Protein AF-A0A960S9L1-F1 (afdb_monomer_lite)

Sequence (172 aa):
QSNPIPITVSDVATPPEPLNKTTPETKLKPLEIEGNFSLDEGDLSNLWFGSWSVFQLIPFAILLLFFQYYIRSLIEKRRHLVLSMTPQELLAEANKQVDNPKVFFYYLTRALLKDLLAKGEISSIDLSPEQLPDCNHRTFLLKVQEQRYTGQPTERQILIDEASTLLQEMKA

Secondary structure (DSSP, 8-state):
---------------------------PPPPPP-------TTTT--HHHHSTTHHHHHHHHHHHHHHHHHHHHHHHHHHHHHHHS-HHHHHHHHHH-SS-HHHHHHHHHHHHHHHHHHTTS-S-TT--GGGS-SSHHHHHHHHHHHHHHH-----HHHHHHHHHHHHHHTT-

Radius of gyration: 39.62 Å; chains: 1; bounding box: 72×38×119 Å

pLDDT: mean 72.9, std 15.96, range [37.38, 95.0]

Structure (mmCIF, N/CA/C/O backbone):
data_AF-A0A960S9L1-F1
#
_entry.id   AF-A0A960S9L1-F1
#
loop_
_atom_site.group_PDB
_atom_site.id
_atom_site.type_symbol
_atom_site.label_atom_id
_atom_site.label_alt_id
_atom_site.label_comp_id
_atom_site.label_asym_id
_atom_site.label_entity_id
_atom_site.label_seq_id
_atom_site.pdbx_PDB_ins_code
_atom_site.Cartn_x
_atom_site.Cartn_y
_atom_site.Cartn_z
_atom_site.occupancy
_atom_site.B_iso_or_equiv
_atom_site.auth_seq_id
_atom_site.auth_comp_id
_atom_site.auth_asym_id
_atom_site.auth_atom_id
_atom_site.pdbx_PDB_model_num
ATOM 1 N N . GLN A 1 1 ? -44.329 -18.816 -52.279 1.00 37.88 1 GLN A N 1
ATOM 2 C CA . GLN A 1 1 ? -44.405 -19.262 -53.684 1.00 37.88 1 GLN A CA 1
ATOM 3 C C . GLN A 1 1 ? -43.963 -18.102 -54.555 1.00 37.88 1 GLN A C 1
ATOM 5 O O . GLN A 1 1 ? -44.311 -16.968 -54.261 1.00 37.88 1 GLN A O 1
ATOM 10 N N . SER A 1 2 ? -43.082 -18.398 -55.499 1.00 42.97 2 SER A N 1
ATOM 11 C CA . SER A 1 2 ? -42.353 -17.484 -56.372 1.00 42.97 2 SER A CA 1
ATOM 12 C C . SER A 1 2 ? -43.184 -16.982 -57.557 1.00 42.97 2 SER A C 1
ATOM 14 O O . SER A 1 2 ? -44.010 -17.726 -58.081 1.00 42.97 2 SER A O 1
ATOM 16 N N . ASN A 1 3 ? -42.793 -15.786 -58.027 1.00 40.31 3 ASN A N 1
ATOM 17 C CA . ASN A 1 3 ? -42.993 -15.202 -59.368 1.00 40.31 3 ASN A CA 1
ATOM 18 C C . ASN A 1 3 ? -44.423 -14.719 -59.709 1.00 40.31 3 ASN A C 1
ATOM 20 O O . ASN A 1 3 ? -45.353 -15.115 -59.013 1.00 40.31 3 ASN A O 1
ATOM 24 N N . PRO A 1 4 ? -44.657 -13.958 -60.813 1.00 49.53 4 PRO A N 1
ATOM 25 C CA . PRO A 1 4 ? -43.709 -13.369 -61.796 1.00 49.53 4 PRO A CA 1
ATOM 26 C C . PRO A 1 4 ? -44.030 -11.917 -62.310 1.00 49.53 4 PRO A C 1
ATOM 28 O O . PRO A 1 4 ? -45.180 -11.507 -62.254 1.00 49.53 4 PRO A O 1
ATOM 31 N N . ILE A 1 5 ? -43.026 -11.258 -62.950 1.00 45.72 5 ILE A N 1
ATOM 32 C CA . ILE A 1 5 ? -43.052 -10.521 -64.270 1.00 45.72 5 ILE A CA 1
ATOM 33 C C . ILE A 1 5 ? -43.864 -9.177 -64.325 1.00 45.72 5 ILE A C 1
ATOM 35 O O . ILE A 1 5 ? -44.911 -9.122 -63.694 1.00 45.72 5 ILE A O 1
ATOM 39 N N . PRO A 1 6 ? -43.468 -8.078 -65.043 1.00 45.56 6 PRO A N 1
ATOM 40 C CA . PRO A 1 6 ? -42.936 -8.075 -66.415 1.00 45.56 6 PRO A CA 1
ATOM 41 C C . PRO A 1 6 ? -41.806 -7.101 -66.797 1.00 45.56 6 PRO A C 1
ATOM 43 O O . PRO A 1 6 ? -41.625 -6.011 -66.265 1.00 45.56 6 PRO A O 1
ATOM 46 N N . ILE A 1 7 ? -41.116 -7.534 -67.851 1.00 44.34 7 ILE A N 1
ATOM 47 C CA . ILE A 1 7 ? -40.296 -6.756 -68.777 1.00 44.34 7 ILE A CA 1
ATOM 48 C C . ILE A 1 7 ? -41.252 -6.043 -69.746 1.00 44.34 7 ILE A C 1
ATOM 50 O O . ILE A 1 7 ? -42.102 -6.706 -70.341 1.00 44.34 7 ILE A O 1
ATOM 54 N N . THR A 1 8 ? -41.081 -4.736 -69.950 1.00 39.69 8 THR A N 1
ATOM 55 C CA . THR A 1 8 ? -41.724 -4.011 -71.057 1.00 39.69 8 THR A CA 1
ATOM 56 C C . THR A 1 8 ? -40.673 -3.673 -72.107 1.00 39.69 8 THR A C 1
ATOM 58 O O . THR A 1 8 ? -39.727 -2.933 -71.842 1.00 39.69 8 THR A O 1
ATOM 61 N N . VAL A 1 9 ? -40.868 -4.242 -73.293 1.00 52.34 9 VAL A N 1
ATOM 62 C CA . VAL A 1 9 ? -40.231 -3.885 -74.564 1.00 52.34 9 VAL A CA 1
ATOM 63 C C . VAL A 1 9 ? -41.264 -3.087 -75.366 1.00 52.34 9 VAL A C 1
ATOM 65 O O . VAL A 1 9 ? -42.422 -3.487 -75.377 1.00 52.34 9 VAL A O 1
ATOM 68 N N . SER A 1 10 ? -40.859 -2.004 -76.028 1.00 38.25 10 SER A N 1
ATOM 69 C CA . SER A 1 10 ? -41.444 -1.545 -77.303 1.00 38.25 10 SER A CA 1
ATOM 70 C C . SER A 1 10 ? -40.434 -0.598 -77.959 1.00 38.25 10 SER A C 1
ATOM 72 O O . SER A 1 10 ? -40.034 0.395 -77.357 1.00 38.25 10 SER A O 1
ATOM 74 N N . ASP A 1 11 ? -39.750 -1.059 -79.007 1.00 39.22 11 ASP A N 1
ATOM 75 C CA . ASP A 1 11 ? -40.115 -0.963 -80.439 1.00 39.22 11 ASP A CA 1
ATOM 76 C C . ASP A 1 11 ? -39.548 0.333 -81.039 1.00 39.22 11 ASP A C 1
ATOM 78 O O . ASP A 1 11 ? -39.965 1.436 -80.711 1.00 39.22 11 ASP A O 1
ATOM 82 N N . VAL A 1 12 ? -38.400 0.265 -81.718 1.00 43.06 12 VAL A N 1
ATOM 83 C CA . VAL A 1 12 ? -38.268 -0.028 -83.159 1.00 43.06 12 VAL A CA 1
ATOM 84 C C . VAL A 1 12 ? -39.005 0.997 -84.026 1.00 43.06 12 VAL A C 1
ATOM 86 O O . VAL A 1 12 ? -40.201 0.897 -84.274 1.00 43.06 12 VAL A O 1
ATOM 89 N N . ALA A 1 13 ? -38.223 1.911 -84.598 1.00 37.38 13 ALA A N 1
ATOM 90 C CA . ALA A 1 13 ? -38.423 2.390 -85.959 1.00 37.38 13 ALA A CA 1
ATOM 91 C C . ALA A 1 13 ? -37.039 2.556 -86.614 1.00 37.38 13 ALA A C 1
ATOM 93 O O . ALA A 1 13 ? -36.191 3.307 -86.133 1.00 37.38 13 ALA A O 1
ATOM 94 N N . THR A 1 14 ? -36.794 1.769 -87.661 1.00 39.94 14 THR A N 1
ATOM 95 C CA . THR A 1 14 ? -35.586 1.752 -88.512 1.00 39.94 14 THR A CA 1
ATOM 96 C C . THR A 1 14 ? -35.728 2.793 -89.665 1.00 39.94 14 THR A C 1
ATOM 98 O O . THR A 1 14 ? -36.715 3.525 -89.673 1.00 39.94 14 THR A O 1
ATOM 101 N N . PRO A 1 15 ? -34.773 2.955 -90.611 1.00 53.38 15 PRO A N 1
ATOM 102 C CA . PRO A 1 15 ? -34.015 4.184 -90.881 1.00 53.38 15 PRO A CA 1
ATOM 103 C C . PRO A 1 15 ? -34.351 4.825 -92.257 1.00 53.38 15 PRO A C 1
ATOM 105 O O . PRO A 1 15 ? -35.309 4.424 -92.918 1.00 53.38 15 PRO A O 1
ATOM 108 N N . PRO A 1 16 ? -33.526 5.773 -92.745 1.00 44.84 16 PRO A N 1
ATOM 109 C CA . PRO A 1 16 ? -32.722 5.398 -93.914 1.00 44.84 16 PRO A CA 1
ATOM 110 C C . PRO A 1 16 ? -31.227 5.774 -93.814 1.00 44.84 16 PRO A C 1
ATOM 112 O O . PRO A 1 16 ? -30.848 6.832 -93.318 1.00 44.84 16 PRO A O 1
ATOM 115 N N . GLU A 1 17 ? -30.403 4.846 -94.307 1.00 39.44 17 GLU A N 1
ATOM 116 C CA . GLU A 1 17 ? -28.987 4.924 -94.726 1.00 39.44 17 GLU A CA 1
ATOM 117 C C . GLU A 1 17 ? -28.674 6.073 -95.728 1.00 39.44 17 GLU A C 1
ATOM 119 O O . GLU A 1 17 ? -29.605 6.687 -96.248 1.00 39.44 17 GLU A O 1
ATOM 124 N N . PRO A 1 18 ? -27.425 6.241 -96.231 1.00 53.69 18 PRO A N 1
ATOM 125 C CA . PRO A 1 18 ? -26.094 6.209 -95.593 1.00 53.69 18 PRO A CA 1
ATOM 126 C C . PRO A 1 18 ? -25.210 7.395 -96.088 1.00 53.69 18 PRO A C 1
ATOM 128 O O . PRO A 1 18 ? -25.527 8.004 -97.100 1.00 53.69 18 PRO A O 1
ATOM 131 N N . LEU A 1 19 ? -24.056 7.689 -95.462 1.00 38.56 19 LEU A N 1
ATOM 132 C CA . LEU A 1 19 ? -22.780 7.926 -96.182 1.00 38.56 19 LEU A CA 1
ATOM 133 C C . LEU A 1 19 ? -21.614 8.197 -95.210 1.00 38.56 19 LEU A C 1
ATOM 135 O O . LEU A 1 19 ? -21.601 9.201 -94.507 1.00 38.56 19 LEU A O 1
ATOM 139 N N . ASN A 1 20 ? -20.595 7.339 -95.291 1.00 48.84 20 ASN A N 1
ATOM 140 C CA . ASN A 1 20 ? -19.178 7.590 -94.997 1.00 48.84 20 ASN A CA 1
ATOM 141 C C . ASN A 1 20 ? -18.791 8.281 -93.675 1.00 48.84 20 ASN A C 1
ATOM 143 O O . ASN A 1 20 ? -18.890 9.500 -93.544 1.00 48.84 20 ASN A O 1
ATOM 147 N N . LYS A 1 21 ? -18.079 7.535 -92.820 1.00 39.53 21 LYS A N 1
ATOM 148 C CA . LYS A 1 21 ? -16.645 7.780 -92.556 1.00 39.53 21 LYS A CA 1
ATOM 149 C C . LYS A 1 21 ? -16.090 6.736 -91.584 1.00 39.53 21 LYS A C 1
ATOM 151 O O . LYS A 1 21 ? -16.438 6.704 -90.414 1.00 39.53 21 LYS A O 1
ATOM 156 N N . THR A 1 22 ? -15.229 5.895 -92.145 1.00 40.44 22 THR A N 1
ATOM 157 C CA . THR A 1 22 ? -13.957 5.409 -91.598 1.00 40.44 22 THR A CA 1
ATOM 158 C C . THR A 1 22 ? -13.866 5.196 -90.081 1.00 40.44 22 THR A C 1
ATOM 160 O O . THR A 1 22 ? -13.688 6.129 -89.303 1.00 40.44 22 THR A O 1
ATOM 163 N N . THR A 1 23 ? -13.882 3.919 -89.707 1.00 43.41 23 THR A N 1
ATOM 164 C CA . THR A 1 23 ? -13.455 3.331 -88.432 1.00 43.41 23 THR A CA 1
ATOM 165 C C . THR A 1 23 ? -12.167 3.956 -87.877 1.00 43.41 23 THR A C 1
ATOM 167 O O . THR A 1 23 ? -11.180 4.048 -88.610 1.00 43.41 23 THR A O 1
ATOM 170 N N . PRO A 1 24 ? -12.102 4.236 -86.564 1.00 42.47 24 PRO A N 1
ATOM 171 C CA . PRO A 1 24 ? -10.858 4.107 -85.827 1.00 42.47 24 PRO A CA 1
ATOM 172 C C . PRO A 1 24 ? -10.969 2.967 -84.810 1.00 42.47 24 PRO A C 1
ATOM 174 O O . PRO A 1 24 ? -11.824 2.955 -83.923 1.00 42.47 24 PRO A O 1
ATOM 177 N N . GLU A 1 25 ? -10.075 1.993 -84.961 1.00 50.19 25 GLU A N 1
ATOM 178 C CA . GLU A 1 25 ? -9.817 0.937 -83.989 1.00 50.19 25 GLU A CA 1
ATOM 179 C C . GLU A 1 25 ? -9.556 1.547 -82.608 1.00 50.19 25 GLU A C 1
ATOM 181 O O . GLU A 1 25 ? -8.558 2.235 -82.380 1.00 50.19 25 GLU A O 1
ATOM 186 N N . THR A 1 26 ? -10.450 1.285 -81.657 1.00 48.47 26 THR A N 1
ATOM 187 C CA . THR A 1 26 ? -10.210 1.646 -80.261 1.00 48.47 26 THR A CA 1
ATOM 188 C C . THR A 1 26 ? -9.266 0.600 -79.677 1.00 48.47 26 THR A C 1
ATOM 190 O O . THR A 1 26 ? -9.696 -0.442 -79.189 1.00 48.47 26 THR A O 1
ATOM 193 N N . LYS A 1 27 ? -7.955 0.847 -79.783 1.00 48.94 27 LYS A N 1
ATOM 194 C CA . LYS A 1 27 ? -6.931 0.056 -79.090 1.00 48.94 27 LYS A CA 1
ATOM 195 C C . LYS A 1 27 ? -7.215 0.087 -77.586 1.00 48.94 27 LYS A C 1
ATOM 197 O O . LYS A 1 27 ? -7.016 1.113 -76.938 1.00 48.94 27 LYS A O 1
ATOM 202 N N . LEU A 1 28 ? -7.659 -1.042 -77.037 1.00 59.34 28 LEU A N 1
ATOM 203 C CA . LEU A 1 28 ? -7.651 -1.299 -75.599 1.00 59.34 28 LEU A CA 1
ATOM 204 C C . LEU A 1 28 ? -6.208 -1.140 -75.103 1.00 59.34 28 LEU A C 1
ATOM 206 O O . LEU A 1 28 ? -5.311 -1.861 -75.546 1.00 59.34 28 LEU A O 1
ATOM 210 N N . LYS A 1 29 ? -5.973 -0.161 -74.224 1.00 60.31 29 LYS A N 1
ATOM 211 C CA . LYS A 1 29 ? -4.693 -0.035 -73.522 1.00 60.31 29 LYS A CA 1
ATOM 212 C C . LYS A 1 29 ? -4.507 -1.280 -72.642 1.00 60.31 29 LYS A C 1
ATOM 214 O O . LYS A 1 29 ? -5.446 -1.631 -71.927 1.00 60.31 29 LYS A O 1
ATOM 219 N N . PRO A 1 30 ? -3.347 -1.952 -72.693 1.00 59.16 30 PRO A N 1
ATOM 220 C CA . PRO A 1 30 ? -3.078 -3.083 -71.814 1.00 59.16 30 PRO A CA 1
ATOM 221 C C . PRO A 1 30 ? -3.121 -2.622 -70.351 1.00 59.16 30 PRO A C 1
ATOM 223 O O . PRO A 1 30 ? -2.598 -1.555 -70.030 1.00 59.16 30 PRO A O 1
ATOM 226 N N . LEU A 1 31 ? -3.757 -3.411 -69.477 1.00 61.53 31 LEU A N 1
ATOM 227 C CA . LEU A 1 31 ? -3.630 -3.238 -68.030 1.00 61.53 31 LEU A CA 1
ATOM 228 C C . LEU A 1 31 ? -2.163 -3.491 -67.659 1.00 61.53 31 LEU A C 1
ATOM 230 O O . LEU A 1 31 ? -1.656 -4.593 -67.879 1.00 61.53 31 LEU A O 1
ATOM 234 N N . GLU A 1 32 ? -1.492 -2.480 -67.114 1.00 61.38 32 GLU A N 1
ATOM 235 C CA . GLU A 1 32 ? -0.184 -2.650 -66.487 1.00 61.38 32 GLU A CA 1
ATOM 236 C C . GLU A 1 32 ? -0.356 -3.542 -65.255 1.00 61.38 32 GLU A C 1
ATOM 238 O O . GLU A 1 32 ? -1.104 -3.228 -64.331 1.00 61.38 32 GLU A O 1
ATOM 243 N N . ILE A 1 33 ? 0.301 -4.699 -65.273 1.00 61.94 33 ILE A N 1
ATOM 244 C CA . ILE A 1 33 ? 0.439 -5.548 -64.095 1.00 61.94 33 ILE A CA 1
ATOM 245 C C . ILE A 1 33 ? 1.481 -4.853 -63.221 1.00 61.94 33 ILE A C 1
ATOM 247 O O . ILE A 1 33 ? 2.618 -4.682 -63.663 1.00 61.94 33 ILE A O 1
ATOM 251 N N . GLU A 1 34 ? 1.088 -4.428 -62.020 1.00 59.75 34 GLU A N 1
ATOM 252 C CA . GLU A 1 34 ? 1.987 -3.845 -61.021 1.00 59.75 34 GLU A CA 1
ATOM 253 C C . GLU A 1 34 ? 3.073 -4.883 -60.696 1.00 59.75 34 GLU A C 1
ATOM 255 O O . GLU A 1 34 ? 2.838 -5.897 -60.034 1.00 59.75 34 GLU A O 1
ATOM 260 N N . GLY A 1 35 ? 4.237 -4.702 -61.321 1.00 60.06 35 GLY A N 1
ATOM 261 C CA . GLY A 1 35 ? 5.386 -5.579 -61.178 1.00 60.06 35 GLY A CA 1
ATOM 262 C C . GLY A 1 35 ? 5.940 -5.514 -59.760 1.00 60.06 35 GLY A C 1
ATOM 263 O O . GLY A 1 35 ? 5.802 -4.504 -59.077 1.00 60.06 35 GLY A O 1
ATOM 264 N N . ASN A 1 36 ? 6.569 -6.615 -59.343 1.00 64.94 36 ASN A N 1
ATOM 265 C CA . ASN A 1 36 ? 7.228 -6.781 -58.050 1.00 64.94 36 ASN A CA 1
ATOM 266 C C . ASN A 1 36 ? 7.979 -5.502 -57.645 1.00 64.94 36 ASN A C 1
ATOM 268 O O . ASN A 1 36 ? 8.888 -5.089 -58.367 1.00 64.94 36 ASN A O 1
ATOM 272 N N . PHE A 1 37 ? 7.578 -4.888 -56.526 1.00 63.22 37 PHE A N 1
ATOM 273 C CA . PHE A 1 37 ? 8.207 -3.682 -55.993 1.00 63.22 37 PHE A CA 1
ATOM 274 C C . PHE A 1 37 ? 9.723 -3.893 -55.945 1.00 63.22 37 PHE A C 1
ATOM 276 O O . PHE A 1 37 ? 10.210 -4.808 -55.277 1.00 63.22 37 PHE A O 1
ATOM 283 N N . SER A 1 38 ? 10.469 -3.081 -56.695 1.00 61.91 38 SER A N 1
ATOM 284 C CA . SER A 1 38 ? 11.923 -3.055 -56.586 1.00 61.91 38 SER A CA 1
ATOM 285 C C . SER A 1 38 ? 12.257 -2.660 -55.154 1.00 61.91 38 SER A C 1
ATOM 287 O O . SER A 1 38 ? 11.889 -1.566 -54.733 1.00 61.91 38 SER A O 1
ATOM 289 N N . LEU A 1 39 ? 12.905 -3.563 -54.412 1.00 60.12 39 LEU A N 1
ATOM 290 C CA . LEU A 1 39 ? 13.498 -3.255 -53.113 1.00 60.12 39 LEU A CA 1
ATOM 291 C C . LEU A 1 39 ? 14.369 -2.011 -53.288 1.00 60.12 39 LEU A C 1
ATOM 293 O O . LEU A 1 39 ? 15.384 -2.060 -53.984 1.00 60.12 39 LEU A O 1
ATOM 297 N N . ASP A 1 40 ? 13.925 -0.898 -52.717 1.00 60.28 40 ASP A N 1
ATOM 298 C CA . ASP A 1 40 ? 14.666 0.353 -52.756 1.00 60.28 40 ASP A CA 1
ATOM 299 C C . ASP A 1 40 ? 15.859 0.232 -51.797 1.00 60.28 40 ASP A C 1
ATOM 301 O O . ASP A 1 40 ? 15.761 -0.401 -50.743 1.00 60.28 40 ASP A O 1
ATOM 305 N N . GLU A 1 41 ? 17.006 0.829 -52.123 1.00 59.38 41 GLU A N 1
ATOM 306 C CA . GLU A 1 41 ? 18.191 0.775 -51.245 1.00 59.38 41 GLU A CA 1
ATOM 307 C C . GLU A 1 41 ? 17.902 1.408 -49.867 1.00 59.38 41 GLU A C 1
ATOM 309 O O . GLU A 1 41 ? 18.539 1.075 -48.863 1.00 59.38 41 GLU A O 1
ATOM 314 N N . GLY A 1 42 ? 16.870 2.258 -49.804 1.00 59.69 42 GLY A N 1
ATOM 315 C CA . GLY A 1 42 ? 16.290 2.796 -48.578 1.00 59.69 42 GLY A CA 1
ATOM 316 C C . GLY A 1 42 ? 15.705 1.739 -47.631 1.00 59.69 42 GLY A C 1
ATOM 317 O O . GLY A 1 42 ? 15.813 1.910 -46.416 1.00 59.69 42 GLY A O 1
ATOM 318 N N . ASP A 1 43 ? 15.180 0.620 -48.141 1.00 56.19 43 ASP A N 1
ATOM 319 C CA . ASP A 1 43 ? 14.599 -0.462 -47.324 1.00 56.19 43 ASP A CA 1
ATOM 320 C C . ASP A 1 43 ? 15.676 -1.304 -46.615 1.00 56.19 43 ASP A C 1
ATOM 322 O O . ASP A 1 43 ? 15.447 -1.844 -45.531 1.00 56.19 43 ASP A O 1
ATOM 326 N N . LEU A 1 44 ? 16.898 -1.359 -47.165 1.00 57.53 44 LEU A N 1
ATOM 327 C CA . LEU A 1 44 ? 18.064 -1.927 -46.472 1.00 57.53 44 LEU A CA 1
ATOM 328 C C . LEU A 1 44 ? 18.692 -0.952 -45.465 1.00 57.53 44 LEU A C 1
ATOM 330 O O . LEU A 1 44 ? 19.495 -1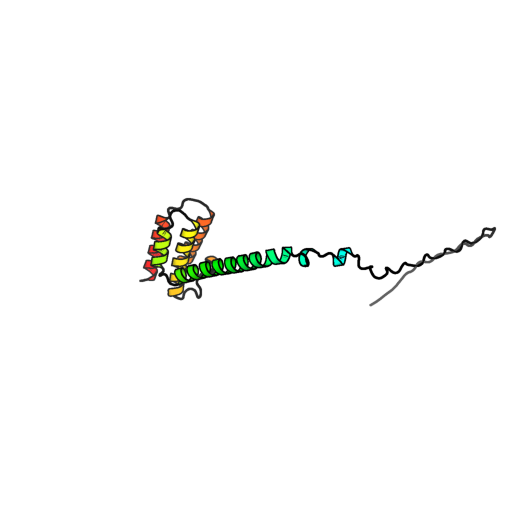.355 -44.622 1.00 57.53 44 LEU A O 1
ATOM 334 N N . SER A 1 45 ? 18.324 0.329 -45.524 1.00 57.66 45 SER A N 1
ATOM 335 C CA . SER A 1 45 ? 18.922 1.407 -44.737 1.00 57.66 45 SER A CA 1
ATOM 336 C C . SER A 1 45 ? 18.234 1.639 -43.388 1.00 57.66 45 SER A C 1
ATOM 338 O O . SER A 1 45 ? 18.260 2.747 -42.847 1.00 57.66 45 SER A O 1
ATOM 340 N N . ASN A 1 46 ? 17.707 0.581 -42.757 1.00 58.75 46 ASN A N 1
ATOM 341 C CA . ASN A 1 46 ? 17.407 0.599 -41.321 1.00 58.75 46 ASN A CA 1
ATOM 342 C C . ASN A 1 46 ? 18.724 0.608 -40.505 1.00 58.75 46 ASN A C 1
ATOM 344 O O . ASN A 1 46 ? 19.007 -0.246 -39.665 1.00 58.75 46 ASN A O 1
ATOM 348 N N . LEU A 1 47 ? 19.569 1.601 -40.798 1.00 58.28 47 LEU A N 1
ATOM 349 C CA . LEU A 1 47 ? 20.897 1.866 -40.262 1.00 58.28 47 LEU A CA 1
ATOM 350 C C . LEU A 1 47 ? 20.855 2.049 -38.752 1.00 58.28 47 LEU A C 1
ATOM 352 O O . LEU A 1 47 ? 21.882 1.906 -38.102 1.00 58.28 47 LEU A O 1
ATOM 356 N N . TRP A 1 48 ? 19.686 2.336 -38.176 1.00 59.59 48 TRP A N 1
ATOM 357 C CA . TRP A 1 48 ? 19.562 2.523 -36.741 1.00 59.59 48 TRP A CA 1
ATOM 358 C C . TRP A 1 48 ? 19.926 1.260 -35.962 1.00 59.59 48 TRP A C 1
ATOM 360 O O . TRP A 1 48 ? 20.618 1.375 -34.961 1.00 59.59 48 TRP A O 1
ATOM 370 N N . PHE A 1 49 ? 19.569 0.067 -36.457 1.00 59.22 49 PHE A N 1
ATOM 371 C CA . PHE A 1 49 ? 19.943 -1.207 -35.829 1.00 59.22 49 PHE A CA 1
ATOM 372 C C . PHE A 1 49 ? 21.344 -1.711 -36.221 1.00 59.22 49 PHE A C 1
ATOM 374 O O . PHE A 1 49 ? 21.906 -2.548 -35.518 1.00 59.22 49 PHE A O 1
ATOM 381 N N . GLY A 1 50 ? 21.920 -1.198 -37.315 1.00 59.72 50 GLY A N 1
ATOM 382 C CA . GLY A 1 50 ? 23.272 -1.535 -37.785 1.00 59.72 50 GLY A CA 1
ATOM 383 C C . GLY A 1 50 ? 24.370 -0.568 -37.326 1.00 59.72 50 GLY A C 1
ATOM 384 O O . GLY A 1 50 ? 25.552 -0.832 -37.541 1.00 59.72 50 GLY A O 1
ATOM 385 N N . SER A 1 51 ? 24.006 0.558 -36.708 1.00 70.12 51 SER A N 1
ATOM 386 C CA . SER A 1 51 ? 24.960 1.581 -36.283 1.00 70.12 51 SER A CA 1
ATOM 387 C C . SER A 1 51 ? 25.617 1.214 -34.951 1.00 70.12 51 SER A C 1
ATOM 389 O O . SER A 1 51 ? 24.960 0.731 -34.027 1.00 70.12 51 SER A O 1
ATOM 391 N N . TRP A 1 52 ? 26.913 1.510 -34.803 1.00 70.50 52 TRP A N 1
ATOM 392 C CA . TRP A 1 52 ? 27.686 1.241 -33.576 1.00 70.50 52 TRP A CA 1
ATOM 393 C C . TRP A 1 52 ? 27.063 1.884 -32.317 1.00 70.50 52 TRP A C 1
ATOM 395 O O . TRP A 1 52 ? 27.289 1.439 -31.192 1.00 70.50 52 TRP A O 1
ATOM 405 N N . SER A 1 53 ? 26.216 2.899 -32.498 1.00 70.06 53 SER A N 1
ATOM 406 C CA . SER A 1 53 ? 25.428 3.546 -31.446 1.00 70.06 53 SER A CA 1
ATOM 407 C C . SER A 1 53 ? 24.458 2.606 -30.711 1.00 70.06 53 SER A C 1
ATOM 409 O O . SER A 1 53 ? 24.172 2.845 -29.540 1.00 70.06 53 SER A O 1
ATOM 411 N N . VAL A 1 54 ? 23.997 1.504 -31.318 1.00 73.88 54 VAL A N 1
ATOM 412 C CA . VAL A 1 54 ? 23.144 0.508 -30.631 1.00 73.88 54 VAL A CA 1
ATOM 413 C C . VAL A 1 54 ? 23.887 -0.150 -29.474 1.00 73.88 54 VAL A C 1
ATOM 415 O O . VAL A 1 54 ? 23.299 -0.392 -28.421 1.00 73.88 54 VAL A O 1
ATOM 418 N N . PHE A 1 55 ? 25.200 -0.361 -29.607 1.00 78.12 55 PHE A N 1
ATOM 419 C CA . PHE A 1 55 ? 26.015 -0.908 -28.522 1.00 78.12 55 PHE A CA 1
ATOM 420 C C . PHE A 1 55 ? 26.075 0.019 -27.305 1.00 78.12 55 PHE A C 1
ATOM 422 O O . PHE A 1 55 ? 26.257 -0.462 -26.190 1.00 78.12 55 PHE A O 1
ATOM 429 N N . GLN A 1 56 ? 25.864 1.327 -27.487 1.00 80.62 56 GLN A N 1
ATOM 430 C CA . GLN A 1 56 ? 25.730 2.275 -26.379 1.00 80.62 56 GLN A CA 1
ATOM 431 C C . GLN A 1 56 ? 24.335 2.225 -25.739 1.00 80.62 56 GLN A C 1
ATOM 433 O O . GLN A 1 56 ? 24.208 2.506 -24.552 1.00 80.62 56 GLN A O 1
ATOM 438 N N . LEU A 1 57 ? 23.296 1.816 -26.474 1.00 84.81 57 LEU A N 1
ATOM 439 C CA . LEU A 1 57 ? 21.936 1.655 -25.946 1.00 84.81 57 LEU A CA 1
ATOM 440 C C . LEU A 1 57 ? 21.806 0.414 -25.048 1.00 84.81 57 LEU A C 1
ATOM 442 O O . LEU A 1 57 ? 21.079 0.442 -24.058 1.00 84.81 57 LEU A O 1
ATOM 446 N N . ILE A 1 58 ? 22.534 -0.662 -25.362 1.00 86.12 58 ILE A N 1
ATOM 447 C CA . ILE A 1 58 ? 22.524 -1.922 -24.600 1.00 86.12 58 ILE A CA 1
ATOM 448 C C . ILE A 1 58 ? 22.789 -1.713 -23.094 1.00 86.12 58 ILE A C 1
ATOM 450 O O . ILE A 1 58 ? 21.957 -2.153 -22.297 1.00 86.12 58 ILE A O 1
ATOM 454 N N . PRO A 1 59 ? 23.865 -1.031 -22.644 1.00 88.81 59 PRO A N 1
ATOM 455 C CA . PRO A 1 59 ? 24.092 -0.815 -21.216 1.00 88.81 59 PRO A CA 1
ATOM 456 C C . PRO A 1 59 ? 23.006 0.056 -20.573 1.00 88.81 59 PRO A C 1
ATOM 458 O O . PRO A 1 59 ? 22.645 -0.193 -19.425 1.00 88.81 59 PRO A O 1
ATOM 461 N N . PHE A 1 60 ? 22.431 1.021 -21.299 1.00 89.69 60 PHE A N 1
ATOM 462 C CA . PHE A 1 60 ? 21.300 1.812 -20.804 1.00 89.69 60 PHE A CA 1
ATOM 463 C C . PHE A 1 60 ? 20.041 0.961 -20.618 1.00 89.69 60 PHE A C 1
ATOM 465 O O . PHE A 1 60 ? 19.384 1.067 -19.586 1.00 89.69 60 PHE A O 1
ATOM 472 N N . ALA A 1 61 ? 19.726 0.084 -21.572 1.00 89.06 61 ALA A N 1
ATOM 473 C CA . ALA A 1 61 ? 18.597 -0.834 -21.469 1.00 89.06 61 ALA A CA 1
ATOM 474 C C . ALA A 1 61 ? 18.773 -1.815 -20.298 1.00 89.06 61 ALA A C 1
ATOM 476 O O . ALA A 1 61 ? 17.837 -2.034 -19.529 1.00 89.06 61 ALA A O 1
ATOM 477 N N . ILE A 1 62 ? 19.986 -2.347 -20.114 1.00 92.81 62 ILE A N 1
ATOM 478 C CA . ILE A 1 62 ? 20.329 -3.206 -18.973 1.00 92.81 62 ILE A CA 1
ATOM 479 C C . ILE A 1 62 ? 20.174 -2.435 -17.658 1.00 92.81 62 ILE A C 1
ATOM 481 O O . ILE A 1 62 ? 19.536 -2.932 -16.731 1.00 92.81 62 ILE A O 1
ATOM 485 N N . LEU A 1 63 ? 20.703 -1.212 -17.570 1.00 94.31 63 LEU A N 1
ATOM 486 C CA . LEU A 1 63 ? 20.582 -0.375 -16.376 1.0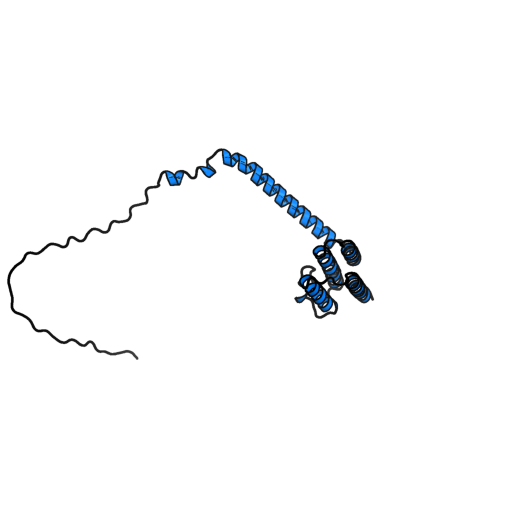0 94.31 63 LEU A CA 1
ATOM 487 C C . LEU A 1 63 ? 19.114 -0.088 -16.038 1.00 94.31 63 LEU A C 1
ATOM 489 O O . LEU A 1 63 ? 18.721 -0.177 -14.876 1.00 94.31 63 LEU A O 1
ATOM 493 N N . LEU A 1 64 ? 18.295 0.208 -17.048 1.00 94.94 64 LEU A N 1
ATOM 494 C CA . LEU A 1 64 ? 16.868 0.468 -16.883 1.00 94.94 64 LEU A CA 1
ATOM 495 C C . LEU A 1 64 ? 16.128 -0.787 -16.397 1.00 94.94 64 LEU A C 1
ATOM 497 O O . LEU A 1 64 ? 15.309 -0.695 -15.485 1.00 94.94 64 LEU A O 1
ATOM 501 N N . LEU A 1 65 ? 16.485 -1.967 -16.912 1.00 94.19 65 LEU A N 1
ATOM 502 C CA . LEU A 1 65 ? 15.991 -3.258 -16.422 1.00 94.19 65 LEU A CA 1
ATOM 503 C C . LEU A 1 65 ? 16.360 -3.501 -14.953 1.00 94.19 65 LEU A C 1
ATOM 505 O O . LEU A 1 65 ? 15.495 -3.865 -14.154 1.00 94.19 65 LEU A O 1
ATOM 509 N N . PHE A 1 66 ? 17.616 -3.257 -14.571 1.00 94.69 66 PHE A N 1
ATOM 510 C CA . PHE A 1 66 ? 18.051 -3.356 -13.175 1.00 94.69 66 PHE A CA 1
ATOM 511 C C . PHE A 1 66 ? 17.303 -2.372 -12.277 1.00 94.69 66 PHE A C 1
ATOM 513 O O . PHE A 1 66 ? 16.879 -2.734 -11.179 1.00 94.69 66 PHE A O 1
ATOM 520 N N . PHE A 1 67 ? 17.094 -1.144 -12.746 1.00 94.44 67 PHE A N 1
ATOM 521 C CA . PHE A 1 67 ? 16.354 -0.124 -12.016 1.00 94.44 67 PHE A CA 1
ATOM 522 C C . PHE A 1 67 ? 14.880 -0.510 -11.832 1.00 94.44 67 PHE A C 1
ATOM 524 O O . PHE A 1 67 ? 14.350 -0.431 -10.723 1.00 94.44 67 PHE A O 1
ATOM 531 N N . GLN A 1 68 ? 14.233 -1.015 -12.883 1.00 95.00 68 GLN A N 1
ATOM 532 C CA . GLN A 1 68 ? 12.866 -1.527 -12.822 1.00 95.00 68 GLN A CA 1
ATOM 533 C C . GLN A 1 68 ? 12.751 -2.703 -11.844 1.00 95.00 68 GLN A C 1
ATOM 535 O O . GLN A 1 68 ? 11.835 -2.736 -11.018 1.00 95.00 68 GLN A O 1
ATOM 540 N N . TYR A 1 69 ? 13.693 -3.648 -11.899 1.00 93.88 69 TYR A N 1
ATOM 541 C CA . TYR A 1 69 ? 13.752 -4.771 -10.967 1.00 93.88 69 TYR A CA 1
ATOM 542 C C . TYR A 1 69 ? 13.925 -4.297 -9.518 1.00 93.88 69 TYR A C 1
ATOM 544 O O . TYR A 1 69 ? 13.220 -4.760 -8.620 1.00 93.88 69 TYR A O 1
ATOM 552 N N . TYR A 1 70 ? 14.810 -3.327 -9.289 1.00 93.50 70 TYR A N 1
ATOM 553 C CA . TYR A 1 70 ? 15.043 -2.749 -7.971 1.00 93.50 70 TYR A CA 1
ATOM 554 C C . TYR A 1 70 ? 13.789 -2.069 -7.406 1.00 93.50 70 TYR A C 1
ATOM 556 O O . TYR A 1 70 ? 13.405 -2.344 -6.267 1.00 93.50 70 TYR A O 1
ATOM 564 N N . ILE A 1 71 ? 13.098 -1.246 -8.205 1.00 93.12 71 ILE A N 1
ATOM 565 C CA . ILE A 1 71 ? 11.831 -0.618 -7.801 1.00 93.12 71 ILE A CA 1
ATOM 566 C C . ILE A 1 71 ? 10.796 -1.683 -7.442 1.00 93.12 71 ILE A C 1
ATOM 568 O O . ILE A 1 71 ? 10.165 -1.594 -6.387 1.00 93.12 71 ILE A O 1
ATOM 572 N N . ARG A 1 72 ? 10.636 -2.712 -8.282 1.00 92.19 72 ARG A N 1
ATOM 573 C CA . ARG A 1 72 ? 9.691 -3.802 -8.021 1.00 92.19 72 ARG A CA 1
ATOM 574 C C . ARG A 1 72 ? 10.006 -4.506 -6.702 1.00 92.19 72 ARG A C 1
ATOM 576 O O . ARG A 1 72 ? 9.109 -4.664 -5.879 1.00 92.19 72 ARG A O 1
ATOM 583 N N . SER A 1 73 ? 11.277 -4.829 -6.465 1.00 89.94 73 SER A N 1
ATOM 584 C CA . SER A 1 73 ? 11.738 -5.442 -5.216 1.00 89.94 73 SER A CA 1
ATOM 585 C C . SER A 1 73 ? 11.439 -4.565 -3.994 1.00 89.94 73 SER A C 1
ATOM 587 O O . SER A 1 73 ? 10.998 -5.067 -2.961 1.00 89.94 73 SER A O 1
ATOM 589 N N . LEU A 1 74 ? 11.623 -3.244 -4.095 1.00 88.00 74 LEU A N 1
ATOM 590 C CA . LEU A 1 74 ? 11.274 -2.317 -3.015 1.00 88.00 74 LEU A CA 1
ATOM 591 C C . LEU A 1 74 ? 9.768 -2.283 -2.733 1.00 88.00 74 LEU A C 1
ATOM 593 O O . LEU A 1 74 ? 9.369 -2.263 -1.566 1.00 88.00 74 LEU A O 1
ATOM 597 N N . ILE A 1 75 ? 8.936 -2.287 -3.776 1.00 87.00 75 ILE A N 1
ATOM 598 C CA . ILE A 1 75 ? 7.475 -2.321 -3.635 1.00 87.00 75 ILE A CA 1
ATOM 599 C C . ILE A 1 75 ? 7.043 -3.623 -2.955 1.00 87.00 75 ILE A C 1
ATOM 601 O O . ILE A 1 75 ? 6.260 -3.585 -2.006 1.00 87.00 75 ILE A O 1
ATOM 605 N N . GLU A 1 76 ? 7.591 -4.761 -3.381 1.00 84.69 76 GLU A N 1
ATOM 606 C CA . GLU A 1 76 ? 7.318 -6.072 -2.782 1.00 84.69 76 GLU A CA 1
ATOM 607 C C . GLU A 1 76 ? 7.727 -6.114 -1.309 1.00 84.69 76 GLU A C 1
ATOM 609 O O . GLU A 1 76 ? 6.921 -6.492 -0.459 1.00 84.69 76 GLU A O 1
ATOM 614 N N . LYS A 1 77 ? 8.930 -5.636 -0.968 1.00 85.38 77 LYS A N 1
ATOM 615 C CA . LYS A 1 77 ? 9.390 -5.560 0.428 1.00 85.38 77 LYS A CA 1
ATOM 616 C C . LYS A 1 77 ? 8.460 -4.715 1.292 1.00 85.38 77 LYS A C 1
ATOM 618 O O . LYS A 1 77 ? 8.096 -5.137 2.386 1.00 85.38 77 LYS A O 1
ATOM 623 N N . ARG A 1 78 ? 8.032 -3.547 0.800 1.00 82.88 78 ARG A N 1
ATOM 624 C CA . ARG A 1 78 ? 7.069 -2.697 1.518 1.00 82.88 78 ARG A CA 1
ATOM 625 C C . ARG A 1 78 ? 5.720 -3.391 1.680 1.00 82.88 78 ARG A C 1
ATOM 627 O O . ARG A 1 78 ? 5.158 -3.358 2.769 1.00 82.88 78 ARG A O 1
ATOM 634 N N . ARG A 1 79 ? 5.222 -4.059 0.636 1.00 81.88 79 ARG A N 1
ATOM 635 C CA . ARG A 1 79 ? 3.973 -4.830 0.694 1.00 81.88 79 ARG A CA 1
ATOM 636 C C . ARG A 1 79 ? 4.053 -5.934 1.751 1.00 81.88 79 ARG A C 1
ATOM 638 O O . ARG A 1 79 ? 3.120 -6.076 2.536 1.00 81.88 79 ARG A O 1
ATOM 645 N N . HIS A 1 80 ? 5.158 -6.675 1.803 1.00 81.00 80 HIS A N 1
ATOM 646 C CA . HIS A 1 80 ? 5.372 -7.717 2.809 1.00 81.00 80 HIS A CA 1
ATOM 647 C C . HIS A 1 80 ? 5.420 -7.162 4.232 1.00 81.00 80 HIS A C 1
ATOM 649 O O . HIS A 1 80 ? 4.813 -7.746 5.121 1.00 81.00 80 HIS A O 1
ATOM 655 N N . LEU A 1 81 ? 6.061 -6.011 4.436 1.00 79.25 81 LEU A N 1
ATOM 656 C CA . LEU A 1 81 ? 6.149 -5.366 5.747 1.00 79.25 81 LEU A CA 1
ATOM 657 C C . LEU A 1 81 ? 4.757 -4.948 6.262 1.00 79.25 81 LEU A C 1
ATOM 659 O O . LEU A 1 81 ? 4.382 -5.243 7.394 1.00 79.25 81 LEU A O 1
ATOM 663 N N . VAL A 1 82 ? 3.928 -4.366 5.392 1.00 76.94 82 VAL A N 1
ATOM 664 C CA . VAL A 1 82 ? 2.523 -4.050 5.711 1.00 76.94 82 VAL A CA 1
ATOM 665 C C . VAL A 1 82 ? 1.713 -5.323 5.994 1.00 76.94 82 VAL A C 1
ATOM 667 O O . VAL A 1 82 ? 0.851 -5.344 6.874 1.00 76.94 82 VAL A O 1
ATOM 670 N N . LEU A 1 83 ? 1.990 -6.415 5.275 1.00 75.81 83 LEU A N 1
ATOM 671 C CA . LEU A 1 83 ? 1.356 -7.718 5.493 1.00 75.81 83 LEU A CA 1
ATOM 672 C C . LEU A 1 83 ? 1.815 -8.423 6.775 1.00 75.81 83 LEU A C 1
ATOM 674 O O . LEU A 1 83 ? 1.033 -9.212 7.299 1.00 75.81 83 LEU A O 1
ATOM 678 N N . SER A 1 84 ? 2.982 -8.114 7.338 1.00 80.19 84 SER A N 1
ATOM 679 C CA . SER A 1 84 ? 3.404 -8.660 8.635 1.00 80.19 84 SER A CA 1
ATOM 680 C C . SER A 1 84 ? 2.891 -7.865 9.838 1.00 80.19 84 SER A C 1
ATOM 682 O O . SER A 1 84 ? 2.757 -8.436 10.911 1.00 80.19 84 SER A O 1
ATOM 684 N N . MET A 1 85 ? 2.577 -6.575 9.672 1.00 83.88 85 MET A N 1
ATOM 685 C CA . MET A 1 85 ? 2.140 -5.706 10.777 1.00 83.88 85 MET A CA 1
ATOM 686 C C . MET A 1 85 ? 0.777 -6.094 11.364 1.00 83.88 85 MET A C 1
ATOM 688 O O . MET A 1 85 ? -0.123 -6.529 10.644 1.00 83.88 85 MET A O 1
ATOM 692 N N . THR A 1 86 ? 0.570 -5.878 12.656 1.00 86.25 86 THR A N 1
ATOM 693 C CA . THR A 1 86 ? -0.757 -6.062 13.272 1.00 86.25 86 THR A CA 1
ATOM 694 C C . THR A 1 86 ? -1.725 -4.925 12.885 1.00 86.25 86 THR A C 1
ATOM 696 O O . THR A 1 86 ? -1.276 -3.847 12.483 1.00 86.25 86 THR A O 1
ATOM 699 N N . PRO A 1 87 ? -3.059 -5.108 12.993 1.00 84.00 87 PRO A N 1
ATOM 700 C CA . PRO A 1 87 ? -4.025 -4.027 12.745 1.00 84.00 87 PRO A CA 1
ATOM 701 C C . PRO A 1 87 ? -3.745 -2.766 13.579 1.00 84.00 87 PRO A C 1
ATOM 703 O O . PRO A 1 87 ? -3.851 -1.646 13.086 1.00 84.00 87 PRO A O 1
ATOM 706 N N . GLN A 1 88 ? -3.304 -2.951 14.826 1.00 85.50 88 GLN A N 1
ATOM 707 C CA . GLN A 1 88 ? -2.968 -1.871 15.757 1.00 85.50 88 GLN A CA 1
ATOM 708 C C . GLN A 1 88 ? -1.700 -1.117 15.337 1.00 85.50 88 GLN A C 1
ATOM 710 O O . GLN A 1 88 ? -1.669 0.112 15.377 1.00 85.50 88 GLN A O 1
ATOM 715 N N . GLU A 1 89 ? -0.674 -1.836 14.876 1.00 86.75 89 GLU A N 1
ATOM 716 C CA . GLU A 1 89 ? 0.537 -1.227 14.315 1.00 86.75 89 GLU A CA 1
ATOM 717 C C . GLU A 1 89 ? 0.232 -0.411 13.058 1.00 86.75 89 GLU A C 1
ATOM 719 O O . GLU A 1 89 ? 0.776 0.679 12.893 1.00 86.75 89 GLU A O 1
ATOM 724 N N . LEU A 1 90 ? -0.669 -0.894 12.195 1.00 87.06 90 LEU A N 1
ATOM 725 C CA . LEU A 1 90 ? -1.091 -0.163 10.998 1.00 87.06 90 LEU A CA 1
ATOM 726 C C . LEU A 1 90 ? -1.850 1.121 11.340 1.00 87.06 90 LEU A C 1
ATOM 728 O O . LEU A 1 90 ? -1.635 2.140 10.687 1.00 87.06 90 LEU A O 1
ATOM 732 N N . LEU A 1 91 ? -2.691 1.103 12.377 1.00 86.94 91 LEU A N 1
ATOM 733 C CA . LEU A 1 91 ? -3.363 2.308 12.867 1.00 86.94 91 LEU A CA 1
ATOM 734 C C . LEU A 1 91 ? -2.369 3.317 13.458 1.00 86.94 91 LEU A C 1
ATOM 736 O O . LEU A 1 91 ? -2.448 4.512 13.172 1.00 86.94 91 LEU A O 1
ATOM 740 N N . ALA A 1 92 ? -1.398 2.838 14.241 1.00 86.50 92 ALA A N 1
ATOM 741 C CA . ALA A 1 92 ? -0.335 3.681 14.778 1.00 86.50 92 ALA A CA 1
ATOM 742 C C . ALA A 1 92 ? 0.510 4.300 13.654 1.00 86.50 92 ALA A C 1
ATOM 744 O O . ALA A 1 92 ? 0.873 5.474 13.723 1.00 86.50 92 ALA A O 1
ATOM 745 N N . GLU A 1 93 ? 0.791 3.536 12.597 1.00 86.31 93 GLU A N 1
ATOM 746 C CA . GLU A 1 93 ? 1.511 4.028 11.427 1.00 86.31 93 GLU A CA 1
ATOM 747 C C . GLU A 1 93 ? 0.675 5.027 10.619 1.00 86.31 93 GLU A C 1
ATOM 749 O O . GLU A 1 93 ? 1.222 6.025 10.158 1.00 86.31 93 GLU A O 1
ATOM 754 N N . ALA A 1 94 ? -0.647 4.841 10.519 1.00 85.88 94 ALA A N 1
ATOM 755 C CA . ALA A 1 94 ? -1.543 5.840 9.940 1.00 85.88 94 ALA A CA 1
ATOM 756 C C . ALA A 1 94 ? -1.450 7.172 10.703 1.00 85.88 94 ALA A C 1
ATOM 758 O O . ALA A 1 94 ? -1.277 8.219 10.083 1.00 85.88 94 ALA A O 1
ATOM 759 N N . ASN A 1 95 ? -1.473 7.138 12.040 1.00 86.19 95 ASN A N 1
ATOM 760 C CA . ASN A 1 95 ? -1.421 8.345 12.871 1.00 86.19 95 ASN A CA 1
ATOM 761 C C . ASN A 1 95 ? -0.110 9.141 12.704 1.00 86.19 95 ASN A C 1
ATOM 763 O O . ASN A 1 95 ? -0.104 10.368 12.753 1.00 86.19 95 ASN A O 1
ATOM 767 N N . LYS A 1 96 ? 1.010 8.462 12.425 1.00 87.12 96 LYS A N 1
ATOM 768 C CA . LYS A 1 96 ? 2.295 9.129 12.142 1.00 87.12 96 LYS A CA 1
ATOM 769 C C . LYS A 1 96 ? 2.305 9.886 10.809 1.00 87.12 96 LYS A C 1
ATOM 771 O O . LYS A 1 96 ? 3.150 10.752 10.607 1.00 87.12 96 LYS A O 1
ATOM 776 N N . GLN A 1 97 ? 1.398 9.573 9.884 1.00 83.44 97 GLN A N 1
ATOM 777 C CA . GLN A 1 97 ? 1.391 10.107 8.518 1.00 83.44 97 GLN A CA 1
ATOM 778 C C . GLN A 1 97 ? 0.591 11.416 8.435 1.00 83.44 97 GLN A C 1
ATOM 780 O O . GLN A 1 97 ? -0.410 11.529 7.725 1.00 83.44 97 GLN A O 1
ATOM 785 N N . VAL A 1 98 ? 1.051 12.432 9.172 1.00 75.12 98 VAL A N 1
ATOM 786 C CA . VAL A 1 98 ? 0.410 13.757 9.255 1.00 75.12 98 VAL A CA 1
ATOM 787 C C . VAL A 1 98 ? 0.493 14.507 7.919 1.00 75.12 98 VAL A C 1
ATOM 789 O O . VAL A 1 98 ? -0.494 15.091 7.465 1.00 75.12 98 VAL A O 1
ATOM 792 N N . ASP A 1 99 ? 1.611 14.397 7.213 1.00 79.69 99 ASP A N 1
ATOM 793 C CA . ASP A 1 99 ? 1.855 15.209 6.015 1.00 79.69 99 ASP A CA 1
ATOM 794 C C . ASP A 1 99 ? 1.264 14.614 4.730 1.00 79.69 99 ASP A C 1
ATOM 796 O O . ASP A 1 99 ? 1.121 15.310 3.725 1.00 79.69 99 ASP A O 1
ATOM 800 N N . ASN A 1 100 ? 0.893 13.327 4.735 1.00 83.56 100 ASN A N 1
ATOM 801 C CA . ASN A 1 100 ? 0.445 12.634 3.530 1.00 83.56 100 ASN A CA 1
ATOM 802 C C . ASN A 1 100 ? -0.932 11.966 3.705 1.00 83.56 100 ASN A C 1
ATOM 804 O O . ASN A 1 100 ? -1.010 10.814 4.149 1.00 83.56 100 ASN A O 1
ATOM 808 N N . PRO A 1 101 ? -2.028 12.623 3.272 1.00 82.25 101 PRO A N 1
ATOM 809 C CA . PRO A 1 101 ? -3.378 12.087 3.440 1.00 82.25 101 PRO A CA 1
ATOM 810 C C . PRO A 1 101 ? -3.594 10.787 2.654 1.00 82.25 101 PRO A C 1
ATOM 812 O O . PRO A 1 101 ? -4.332 9.911 3.096 1.00 82.25 101 PRO A O 1
ATOM 815 N N . LYS A 1 102 ? -2.918 10.601 1.510 1.00 84.88 102 LYS A N 1
ATOM 816 C CA . LYS A 1 102 ? -3.040 9.360 0.724 1.00 84.88 102 LYS A CA 1
ATOM 817 C C . LYS A 1 102 ? -2.497 8.161 1.494 1.00 84.88 102 LYS A C 1
ATOM 819 O O . LYS A 1 102 ? -3.083 7.084 1.438 1.00 84.88 102 LYS A O 1
ATOM 824 N N . VAL A 1 103 ? -1.380 8.357 2.190 1.00 85.44 103 VAL A N 1
ATOM 825 C CA . VAL A 1 103 ? -0.723 7.310 2.976 1.00 85.44 103 VAL A CA 1
ATOM 826 C C . VAL A 1 103 ? -1.504 7.040 4.266 1.00 85.44 103 VAL A C 1
ATOM 828 O O . VAL A 1 103 ? -1.691 5.878 4.613 1.00 85.44 103 VAL A O 1
ATOM 831 N N . PHE A 1 104 ? -2.052 8.081 4.903 1.00 86.94 104 PHE A N 1
ATOM 832 C CA . PHE A 1 104 ? -2.975 7.951 6.037 1.00 86.94 104 PHE A CA 1
ATOM 833 C C . PHE A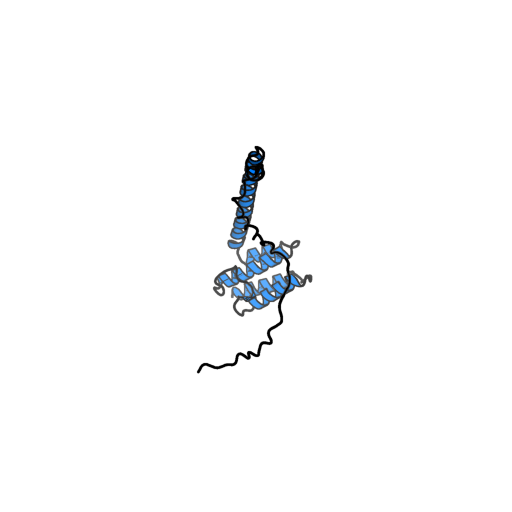 1 104 ? -4.164 7.032 5.711 1.00 86.94 104 PHE A C 1
ATOM 835 O O . PHE A 1 104 ? -4.344 5.998 6.355 1.00 86.94 104 PHE A O 1
ATOM 842 N N . PHE A 1 105 ? -4.928 7.355 4.660 1.00 86.19 105 PHE A N 1
ATOM 843 C CA . PHE A 1 105 ? -6.103 6.567 4.278 1.00 86.19 105 PHE A CA 1
ATOM 844 C C . PHE A 1 105 ? -5.745 5.142 3.846 1.00 86.19 105 PHE A C 1
ATOM 846 O O . PHE A 1 105 ? -6.509 4.214 4.105 1.00 86.19 105 PHE A O 1
ATOM 853 N N . TYR A 1 106 ? -4.580 4.947 3.220 1.00 87.69 106 TYR A N 1
ATOM 854 C CA . TYR A 1 106 ? -4.094 3.617 2.859 1.00 87.69 106 TYR A CA 1
ATOM 855 C C . TYR A 1 106 ? -3.870 2.733 4.093 1.00 87.69 106 TYR A C 1
ATOM 857 O O . TYR A 1 106 ? -4.364 1.605 4.128 1.00 87.69 106 TYR A O 1
ATOM 865 N N . TYR A 1 107 ? -3.164 3.239 5.110 1.00 87.62 107 TYR A N 1
ATOM 866 C CA . TYR A 1 107 ? -2.898 2.481 6.334 1.00 87.62 107 TYR A CA 1
ATOM 867 C C . TYR A 1 107 ? -4.161 2.245 7.165 1.00 87.62 107 TYR A C 1
ATOM 869 O O . TYR A 1 107 ? -4.366 1.124 7.625 1.00 87.62 107 TYR A O 1
ATOM 877 N N . LEU A 1 108 ? -5.036 3.250 7.280 1.00 87.50 108 LEU A N 1
ATOM 878 C CA . LEU A 1 108 ? -6.324 3.129 7.969 1.00 87.50 108 LEU A CA 1
ATOM 879 C C . LEU A 1 108 ? -7.193 2.025 7.346 1.00 87.50 108 LEU A C 1
ATOM 881 O O . LEU A 1 108 ? -7.679 1.132 8.036 1.00 87.50 108 LEU A O 1
ATOM 885 N N . THR A 1 109 ? -7.319 2.043 6.018 1.00 88.06 109 THR A N 1
ATOM 886 C CA . THR A 1 109 ? -8.081 1.040 5.264 1.00 88.06 109 THR A CA 1
ATOM 887 C C . THR A 1 109 ? -7.470 -0.353 5.438 1.00 88.06 109 THR A C 1
ATOM 889 O O . THR A 1 109 ? -8.169 -1.313 5.750 1.00 88.06 109 THR A O 1
ATOM 892 N N . ARG A 1 110 ? -6.140 -0.476 5.313 1.00 87.94 110 ARG A N 1
ATOM 893 C CA . ARG A 1 110 ? -5.418 -1.745 5.512 1.00 87.94 110 ARG A CA 1
ATOM 894 C C . ARG A 1 110 ? -5.583 -2.313 6.922 1.00 87.94 110 ARG A C 1
ATOM 896 O O . ARG A 1 110 ? -5.646 -3.534 7.041 1.00 87.94 110 ARG A O 1
ATOM 903 N N . ALA A 1 111 ? -5.632 -1.469 7.953 1.00 86.88 111 ALA A N 1
ATOM 904 C CA . ALA A 1 111 ? -5.836 -1.902 9.334 1.00 86.88 111 ALA A CA 1
ATOM 905 C C . ALA A 1 111 ? -7.193 -2.603 9.495 1.00 86.88 111 ALA A C 1
ATOM 907 O O . ALA A 1 111 ? -7.244 -3.731 9.979 1.00 86.88 111 ALA A O 1
ATOM 908 N N . LEU A 1 112 ? -8.262 -1.979 8.995 1.00 85.31 112 LEU A N 1
ATOM 909 C CA . LEU A 1 112 ? -9.625 -2.510 9.087 1.00 85.31 112 LEU A CA 1
ATOM 910 C C . LEU A 1 112 ? -9.834 -3.758 8.224 1.00 85.31 112 LEU A C 1
ATOM 912 O O . LEU A 1 112 ? -10.410 -4.734 8.692 1.00 85.31 112 LEU A O 1
ATOM 916 N N . LEU A 1 113 ? -9.312 -3.782 6.990 1.00 86.81 113 LEU A N 1
ATOM 917 C CA . LEU A 1 113 ? -9.382 -4.993 6.162 1.00 86.81 113 LEU A CA 1
ATOM 918 C C . LEU A 1 113 ? -8.613 -6.163 6.781 1.00 86.81 113 LEU A C 1
ATOM 920 O O . LEU A 1 113 ? -9.042 -7.308 6.671 1.00 86.81 113 LEU A O 1
ATOM 924 N N . LYS A 1 114 ? -7.479 -5.911 7.442 1.00 85.44 114 LYS A N 1
ATOM 925 C CA . LYS A 1 114 ? -6.766 -6.982 8.143 1.00 85.44 114 LYS A CA 1
ATOM 926 C C . LYS A 1 114 ? -7.555 -7.551 9.309 1.00 85.44 114 LYS A C 1
ATOM 928 O O . LYS A 1 114 ? -7.486 -8.756 9.528 1.00 85.44 114 LYS A O 1
ATOM 933 N N . ASP A 1 115 ? -8.266 -6.703 10.037 1.00 83.44 115 ASP A N 1
ATOM 934 C CA . ASP A 1 115 ? -9.087 -7.142 11.160 1.00 83.44 115 ASP A CA 1
ATOM 935 C C . ASP A 1 115 ? -10.272 -7.996 10.684 1.00 83.44 115 ASP A C 1
ATOM 937 O O . ASP A 1 115 ? -10.476 -9.112 11.162 1.00 83.44 115 ASP A O 1
ATOM 941 N N . LEU A 1 116 ? -10.949 -7.559 9.617 1.00 82.56 116 LEU A N 1
ATOM 942 C CA . LEU A 1 116 ? -11.995 -8.339 8.946 1.00 82.56 116 LEU A CA 1
ATOM 943 C C . LEU A 1 116 ? -11.483 -9.689 8.419 1.00 82.56 116 LEU A C 1
ATOM 945 O O . LEU A 1 116 ? -12.189 -10.697 8.501 1.00 82.56 116 LEU A O 1
ATOM 949 N N . LEU A 1 117 ? -10.251 -9.734 7.895 1.00 84.88 117 LEU A N 1
ATOM 950 C CA . LEU A 1 117 ? -9.635 -10.992 7.466 1.00 84.88 117 LEU A CA 1
ATOM 951 C C . LEU A 1 117 ? -9.356 -11.908 8.659 1.00 84.88 117 LEU A C 1
ATOM 953 O O . LEU A 1 117 ? -9.600 -13.108 8.567 1.00 84.88 117 LEU A O 1
ATOM 957 N N . ALA A 1 118 ? -8.863 -11.364 9.774 1.00 81.56 118 ALA A N 1
ATOM 958 C CA . ALA A 1 118 ? -8.586 -12.148 10.976 1.00 81.56 118 ALA A CA 1
ATOM 959 C C . ALA A 1 118 ? -9.854 -12.817 11.535 1.00 81.56 118 ALA A C 1
ATOM 961 O O . ALA A 1 118 ? -9.776 -13.924 12.065 1.00 81.56 118 ALA A O 1
ATOM 962 N N . LYS A 1 119 ? -11.021 -12.189 11.356 1.00 76.50 119 LYS A N 1
ATOM 963 C CA . LYS A 1 119 ? -12.328 -12.763 11.708 1.00 76.50 119 LYS A CA 1
ATOM 964 C C . LYS A 1 119 ? -12.891 -13.765 10.702 1.00 76.50 119 LYS A C 1
ATOM 966 O O . LYS A 1 119 ? -13.858 -14.453 11.013 1.00 76.50 119 LYS A O 1
ATOM 971 N N . GLY A 1 120 ? -12.317 -13.844 9.505 1.00 76.06 120 GLY A N 1
ATOM 972 C CA . GLY A 1 120 ? -12.831 -14.684 8.425 1.00 76.06 120 GLY A CA 1
ATOM 973 C C . GLY A 1 120 ? -14.072 -14.122 7.724 1.00 76.06 120 GLY A C 1
ATOM 974 O O . GLY A 1 120 ? -14.700 -14.851 6.960 1.00 76.06 120 GLY A O 1
ATOM 975 N N . GLU A 1 121 ? -14.419 -12.845 7.936 1.00 77.25 121 GLU A N 1
ATOM 976 C CA . GLU A 1 121 ? -15.509 -12.183 7.195 1.00 77.25 121 GLU A CA 1
ATOM 977 C C . GLU A 1 121 ? -15.131 -11.924 5.730 1.00 77.25 121 GLU A C 1
ATOM 979 O O . GLU A 1 121 ? -15.997 -11.875 4.857 1.00 77.25 121 GLU A O 1
ATOM 984 N N . ILE A 1 122 ? -13.832 -11.791 5.448 1.00 79.00 122 ILE A N 1
ATOM 985 C CA . ILE A 1 122 ? -13.300 -11.637 4.094 1.00 79.00 122 ILE A CA 1
ATOM 986 C C . ILE A 1 122 ? -12.190 -12.650 3.818 1.00 79.00 122 ILE A C 1
ATOM 988 O O . ILE A 1 122 ? -11.381 -12.978 4.684 1.00 79.00 122 ILE A O 1
ATOM 992 N N . SER A 1 123 ? -12.123 -13.124 2.574 1.00 72.38 123 SER A N 1
ATOM 993 C CA . SER A 1 123 ? -11.126 -14.116 2.150 1.00 72.38 123 SER A CA 1
ATOM 994 C C . SER A 1 123 ? -9.800 -13.498 1.692 1.00 72.38 123 SER A C 1
ATOM 996 O O . SER A 1 123 ? -8.796 -14.203 1.608 1.00 72.38 123 SER A O 1
ATOM 998 N N . SER A 1 124 ? -9.762 -12.199 1.372 1.00 75.56 124 SER A N 1
ATOM 999 C CA . SER A 1 124 ? -8.527 -11.518 0.969 1.00 75.56 124 SER A CA 1
ATOM 1000 C C . SER A 1 124 ? -8.518 -10.029 1.344 1.00 75.56 124 SER A C 1
ATOM 1002 O O . SER A 1 124 ? -9.552 -9.419 1.579 1.00 75.56 124 SER A O 1
ATOM 1004 N N . ILE A 1 125 ? -7.321 -9.437 1.443 1.00 73.06 125 ILE A N 1
ATOM 1005 C CA . ILE A 1 125 ? -7.115 -8.025 1.848 1.00 73.06 125 ILE A CA 1
ATOM 1006 C C . ILE A 1 125 ? -7.199 -7.065 0.647 1.00 73.06 125 ILE A C 1
ATOM 1008 O O . ILE A 1 125 ? -7.180 -5.850 0.813 1.00 73.06 125 ILE A O 1
ATOM 1012 N N . ASP A 1 126 ? -7.276 -7.589 -0.575 1.00 74.62 126 ASP A N 1
ATOM 1013 C CA . ASP A 1 126 ? -7.265 -6.775 -1.794 1.00 74.62 126 ASP A CA 1
ATOM 1014 C C . ASP A 1 126 ? -8.701 -6.469 -2.307 1.00 74.62 126 ASP A C 1
ATOM 1016 O O . ASP A 1 126 ? -8.857 -6.024 -3.443 1.00 74.62 126 ASP A O 1
ATOM 1020 N N . LEU A 1 127 ? -9.750 -6.685 -1.489 1.00 74.12 127 LEU A N 1
ATOM 1021 C CA . LEU A 1 127 ? -11.142 -6.353 -1.844 1.00 74.12 127 LEU A CA 1
ATOM 1022 C C . LEU A 1 127 ? -11.417 -4.845 -1.777 1.00 74.12 127 LEU A C 1
ATOM 1024 O O . LEU A 1 127 ? -10.946 -4.139 -0.883 1.00 74.12 127 LEU A O 1
ATOM 1028 N N . SER A 1 128 ? -12.250 -4.372 -2.707 1.00 73.88 128 SER A N 1
ATOM 1029 C CA . SER A 1 128 ? -12.807 -3.017 -2.665 1.00 73.88 128 SER A CA 1
ATOM 1030 C C . SER A 1 128 ? -13.849 -2.899 -1.539 1.00 73.88 128 SER A C 1
ATOM 1032 O O . SER A 1 128 ? -14.587 -3.866 -1.332 1.00 73.88 128 SER A O 1
ATOM 1034 N N . PRO A 1 129 ? -13.992 -1.739 -0.861 1.00 71.88 129 PRO A N 1
ATOM 1035 C CA . PRO A 1 129 ? -15.009 -1.508 0.177 1.00 71.88 129 PRO A CA 1
ATOM 1036 C C . PRO A 1 129 ? -16.432 -1.901 -0.247 1.00 71.88 129 PRO A C 1
ATOM 1038 O O . PRO A 1 129 ? -17.226 -2.375 0.556 1.00 71.88 129 PRO A O 1
ATOM 1041 N N . GLU A 1 130 ? -16.749 -1.765 -1.534 1.00 73.06 130 GLU A N 1
ATOM 1042 C CA . GLU A 1 130 ? -18.053 -2.107 -2.109 1.00 73.06 130 GLU A CA 1
ATOM 1043 C C . GLU A 1 130 ? -18.357 -3.613 -2.092 1.00 73.06 130 GLU A C 1
ATOM 1045 O O . GLU A 1 130 ? -19.528 -3.993 -2.055 1.00 73.06 130 GLU A O 1
ATOM 1050 N N . GLN A 1 131 ? -17.316 -4.450 -2.102 1.00 72.06 131 GLN A N 1
ATOM 1051 C CA . GLN A 1 131 ? -17.391 -5.912 -2.163 1.00 72.06 131 GLN A CA 1
ATOM 1052 C C . GLN A 1 131 ? -17.394 -6.568 -0.774 1.00 72.06 131 GLN A C 1
ATOM 1054 O O . GLN A 1 131 ? -17.465 -7.794 -0.681 1.00 72.06 131 GLN A O 1
ATOM 1059 N N . LEU A 1 132 ? -17.284 -5.776 0.297 1.00 75.94 132 LEU A N 1
ATOM 1060 C CA . LEU A 1 132 ? -17.376 -6.280 1.665 1.00 75.94 132 LEU A CA 1
ATOM 1061 C C . LEU A 1 132 ? -18.824 -6.678 2.003 1.00 75.94 132 LEU A C 1
ATOM 1063 O O . LEU A 1 132 ? -19.764 -6.077 1.470 1.00 75.94 132 LEU A O 1
ATOM 1067 N N . PRO A 1 133 ? -19.013 -7.656 2.908 1.00 74.00 133 PRO A N 1
ATOM 1068 C CA . PRO A 1 133 ? -20.326 -7.952 3.473 1.00 74.00 133 PRO A CA 1
ATOM 1069 C C . PRO A 1 133 ? -20.914 -6.716 4.173 1.00 74.00 133 PRO A C 1
ATOM 1071 O O . PRO A 1 133 ? -20.180 -5.821 4.594 1.00 74.00 133 PRO A O 1
ATOM 1074 N N . ASP A 1 134 ? -22.242 -6.655 4.295 1.00 72.50 134 ASP A N 1
ATOM 1075 C CA . ASP A 1 134 ? -22.926 -5.555 4.986 1.00 72.50 134 ASP A CA 1
ATOM 1076 C C . ASP A 1 134 ? -22.632 -5.590 6.491 1.00 72.50 134 ASP A C 1
ATOM 1078 O O . ASP A 1 134 ? -23.312 -6.249 7.276 1.00 72.50 134 ASP A O 1
ATOM 1082 N N . CYS A 1 135 ? -21.582 -4.879 6.889 1.00 74.12 135 CYS A N 1
ATOM 1083 C CA . CYS A 1 135 ? -21.159 -4.713 8.271 1.00 74.12 135 CYS A CA 1
ATOM 1084 C C . CYS A 1 135 ? -20.809 -3.246 8.558 1.00 74.12 135 CYS A C 1
ATOM 1086 O O . CYS A 1 135 ? -20.548 -2.461 7.644 1.00 74.12 135 CYS A O 1
ATOM 1088 N N . ASN A 1 136 ? -20.756 -2.862 9.839 1.00 78.75 136 ASN A N 1
ATOM 1089 C CA . ASN A 1 136 ? -20.412 -1.491 10.256 1.00 78.75 136 ASN A CA 1
ATOM 1090 C C . ASN A 1 136 ? -19.073 -1.014 9.657 1.00 78.75 136 ASN A C 1
ATOM 1092 O O . ASN A 1 136 ? -18.912 0.159 9.320 1.00 78.75 136 ASN A O 1
ATOM 1096 N N . HIS A 1 137 ? -18.143 -1.947 9.439 1.00 78.12 137 HIS A N 1
ATOM 1097 C CA . HIS A 1 137 ? -16.853 -1.696 8.803 1.00 78.12 137 HIS A CA 1
ATOM 1098 C C . HIS A 1 137 ? -16.987 -1.294 7.331 1.00 78.12 137 HIS A C 1
ATOM 1100 O O . HIS A 1 137 ? -16.244 -0.427 6.878 1.00 78.12 137 HIS A O 1
ATOM 1106 N N . ARG A 1 138 ? -17.945 -1.861 6.587 1.00 80.75 138 ARG A N 1
ATOM 1107 C CA . ARG A 1 138 ? -18.239 -1.465 5.202 1.00 80.75 138 ARG A CA 1
ATOM 1108 C C . ARG A 1 138 ? -18.709 -0.017 5.146 1.00 80.75 138 ARG A C 1
ATOM 1110 O O . ARG A 1 138 ? -18.159 0.774 4.384 1.00 80.75 138 ARG A O 1
ATOM 1117 N N . THR A 1 139 ? -19.674 0.344 5.990 1.00 82.94 139 THR A N 1
ATOM 1118 C CA . THR A 1 139 ? -20.210 1.711 6.069 1.00 82.94 139 THR A CA 1
ATOM 1119 C C . THR A 1 139 ? -19.117 2.712 6.434 1.00 82.94 139 THR A C 1
ATOM 1121 O O . THR A 1 139 ? -19.002 3.764 5.804 1.00 82.94 139 THR A O 1
ATOM 1124 N N . PHE A 1 140 ? -18.260 2.363 7.397 1.00 85.19 140 PHE A N 1
ATOM 1125 C CA . PHE A 1 140 ? -17.127 3.200 7.777 1.00 85.19 140 PHE A CA 1
ATOM 1126 C C . PHE A 1 140 ? -16.093 3.330 6.648 1.00 85.19 140 PHE A C 1
ATOM 1128 O O . PHE A 1 140 ? -15.655 4.436 6.341 1.00 85.19 140 PHE A O 1
ATOM 1135 N N . LEU A 1 141 ? -15.732 2.237 5.972 1.00 85.12 141 LEU A N 1
ATOM 1136 C CA . LEU A 1 141 ? -14.785 2.275 4.854 1.00 85.12 141 LEU A CA 1
ATOM 1137 C C . LEU A 1 141 ? -15.316 3.076 3.658 1.00 85.12 141 LEU A C 1
ATOM 1139 O O . LEU A 1 141 ? -14.542 3.794 3.027 1.00 85.12 141 LEU A O 1
ATOM 1143 N N . LEU A 1 142 ? -16.620 3.013 3.376 1.00 84.88 142 LEU A N 1
ATOM 1144 C CA . LEU A 1 142 ? -17.261 3.845 2.354 1.00 84.88 142 LEU A CA 1
ATOM 1145 C C . LEU A 1 142 ? -17.228 5.332 2.734 1.00 84.88 142 LEU A C 1
ATOM 1147 O O . LEU A 1 142 ? -16.858 6.158 1.904 1.00 84.88 142 LEU A O 1
ATOM 1151 N N . LYS A 1 143 ? -17.507 5.672 3.999 1.00 85.25 143 LYS A N 1
ATOM 1152 C CA . LYS A 1 143 ? -17.376 7.041 4.533 1.00 85.25 143 LYS A CA 1
ATOM 1153 C C . LYS A 1 143 ? -15.936 7.555 4.421 1.00 85.25 143 LYS A C 1
ATOM 1155 O O . LYS A 1 143 ? -15.703 8.678 3.980 1.00 85.25 143 LYS A O 1
ATOM 1160 N N . VAL A 1 144 ? -14.953 6.719 4.759 1.00 84.69 144 VAL A N 1
ATOM 1161 C CA . VAL A 1 144 ? -13.522 7.029 4.607 1.00 84.69 144 VAL A CA 1
ATOM 1162 C C . VAL A 1 144 ? -13.156 7.244 3.134 1.00 84.69 144 VAL A C 1
ATOM 1164 O O . VAL A 1 144 ? -12.404 8.165 2.803 1.00 84.69 144 VAL A O 1
ATOM 1167 N N . GLN A 1 145 ? -13.690 6.416 2.236 1.00 82.81 145 GLN A N 1
ATOM 1168 C CA . GLN A 1 145 ? -13.474 6.545 0.800 1.00 82.81 145 GLN A CA 1
ATOM 1169 C C . GLN A 1 145 ? -14.078 7.846 0.266 1.00 82.81 145 GLN A C 1
ATOM 1171 O O . GLN A 1 145 ? -13.395 8.569 -0.451 1.00 82.81 145 GLN A O 1
ATOM 1176 N N . GLU A 1 146 ? -15.301 8.192 0.656 1.00 84.31 146 GLU A N 1
ATOM 1177 C CA . GLU A 1 146 ? -15.945 9.455 0.296 1.00 84.31 146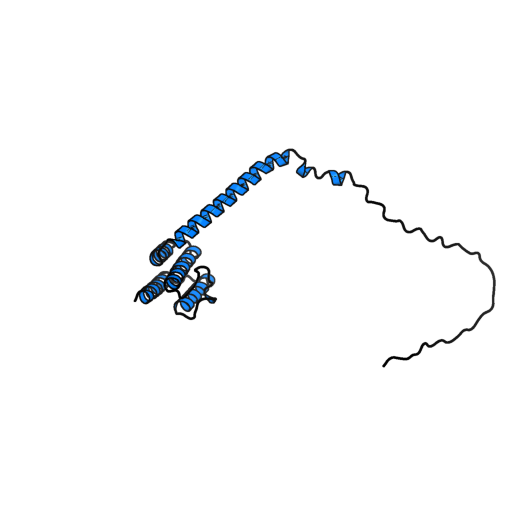 GLU A CA 1
ATOM 1178 C C . GLU A 1 146 ? -15.110 10.657 0.762 1.00 84.31 146 GLU A C 1
ATOM 1180 O O . GLU A 1 146 ? -14.770 11.532 -0.036 1.00 84.31 146 GLU A O 1
ATOM 1185 N N . GLN A 1 147 ? -14.656 10.650 2.017 1.00 80.88 147 GLN A N 1
ATOM 1186 C CA . GLN A 1 147 ? -13.821 11.717 2.576 1.00 80.88 147 GLN A CA 1
ATOM 1187 C C . GLN A 1 147 ? -12.465 11.874 1.885 1.00 80.88 147 GLN A C 1
ATOM 1189 O O . GLN A 1 147 ? -11.927 12.979 1.795 1.00 80.88 147 GLN A O 1
ATOM 1194 N N . ARG A 1 148 ? -11.915 10.788 1.337 1.00 78.75 148 ARG A N 1
ATOM 1195 C CA . ARG A 1 148 ? -10.707 10.851 0.510 1.00 78.75 148 ARG A CA 1
ATOM 1196 C C . ARG A 1 148 ? -10.922 11.685 -0.758 1.00 78.75 148 ARG A C 1
ATOM 1198 O O . ARG A 1 148 ? -9.970 12.311 -1.224 1.00 78.75 148 ARG A O 1
ATOM 1205 N N . TYR A 1 149 ? -12.130 11.675 -1.323 1.00 80.06 149 TYR A N 1
ATOM 1206 C CA . TYR A 1 149 ? -12.455 12.359 -2.578 1.00 80.06 149 TYR A CA 1
ATOM 1207 C C . TYR A 1 149 ? -13.035 13.761 -2.384 1.00 80.06 149 TYR A C 1
ATOM 1209 O O . TYR A 1 149 ? -12.868 14.599 -3.266 1.00 80.06 149 TYR A O 1
ATOM 1217 N N . THR A 1 150 ? -13.664 14.050 -1.243 1.00 76.62 150 THR A N 1
ATOM 1218 C CA . THR A 1 150 ? -14.246 15.377 -0.976 1.00 76.62 150 THR A CA 1
ATOM 1219 C C . THR A 1 150 ? -13.198 16.451 -0.688 1.00 76.62 150 THR A C 1
ATOM 1221 O O . THR A 1 150 ? -13.510 17.638 -0.757 1.00 76.62 150 THR A O 1
ATOM 1224 N N . GLY A 1 151 ? -11.956 16.065 -0.368 1.00 63.78 151 GLY A N 1
ATOM 1225 C CA . GLY A 1 151 ? -10.855 16.999 -0.105 1.00 63.78 151 GLY A CA 1
ATOM 1226 C C . GLY A 1 151 ? -11.071 17.887 1.125 1.00 63.78 151 GLY A C 1
ATOM 1227 O O . GLY A 1 151 ? -10.272 18.789 1.374 1.00 63.78 151 GLY A O 1
ATOM 1228 N N . GLN A 1 152 ? -12.133 17.643 1.899 1.00 65.50 152 GLN A N 1
ATOM 1229 C CA . GLN A 1 152 ? -12.394 18.381 3.121 1.00 65.50 152 GLN A CA 1
ATOM 1230 C C . GLN A 1 152 ? -11.438 17.909 4.222 1.00 65.50 152 GLN A C 1
ATOM 1232 O O . GLN A 1 152 ? -11.193 16.702 4.344 1.00 65.50 152 GLN A O 1
ATOM 1237 N N . PRO A 1 153 ? -10.900 18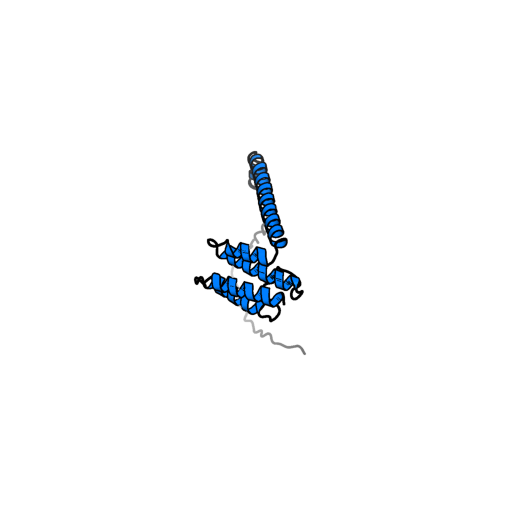.832 5.039 1.00 60.69 153 PRO A N 1
ATOM 1238 C CA . PRO A 1 153 ? -10.110 18.483 6.207 1.00 60.69 153 PRO A CA 1
ATOM 1239 C C . PRO A 1 153 ? -11.042 17.848 7.240 1.00 60.69 153 PRO A C 1
ATOM 1241 O O . PRO A 1 153 ? -11.542 18.506 8.144 1.00 60.69 153 PRO A O 1
ATOM 1244 N N . THR A 1 154 ? -11.315 16.558 7.081 1.00 65.00 154 THR A N 1
ATOM 1245 C CA . THR A 1 154 ? -11.968 15.791 8.136 1.00 65.00 154 THR A CA 1
ATOM 1246 C C . THR A 1 154 ? -10.995 15.715 9.305 1.00 65.00 154 THR A C 1
ATOM 1248 O O . THR A 1 154 ? -9.800 15.466 9.106 1.00 65.00 154 THR A O 1
ATOM 1251 N N . GLU A 1 155 ? -11.495 15.932 10.520 1.00 75.25 155 GLU A N 1
ATOM 1252 C CA . GLU A 1 155 ? -10.732 15.736 11.747 1.00 75.25 155 GLU A CA 1
ATOM 1253 C C . GLU A 1 155 ? -10.247 14.285 11.812 1.00 75.25 155 GLU A C 1
ATOM 1255 O O . GLU A 1 155 ? -10.985 13.359 12.144 1.00 75.25 155 GLU A O 1
ATOM 1260 N N . ARG A 1 156 ? -8.977 14.077 11.449 1.00 74.75 156 ARG A N 1
ATOM 1261 C CA . ARG A 1 156 ? -8.355 12.746 11.388 1.00 74.75 156 ARG A CA 1
ATOM 1262 C C . ARG A 1 156 ? -8.434 12.018 12.721 1.00 74.75 156 ARG A C 1
ATOM 1264 O O . ARG A 1 156 ? -8.506 10.796 12.730 1.00 74.75 156 ARG A O 1
ATOM 1271 N N . GLN A 1 157 ? -8.443 12.776 13.814 1.00 78.25 157 GLN A N 1
ATOM 1272 C CA . GLN A 1 157 ? -8.586 12.248 15.159 1.00 78.25 157 GLN A CA 1
ATOM 1273 C C . GLN A 1 157 ? -9.909 11.493 15.322 1.00 78.25 157 GLN A C 1
ATOM 1275 O O . GLN A 1 157 ? -9.884 10.355 15.768 1.00 78.25 157 GLN A O 1
ATOM 1280 N N . ILE A 1 158 ? -11.023 12.042 14.820 1.00 83.56 158 ILE A N 1
ATOM 1281 C CA . ILE A 1 158 ? -12.334 11.374 14.850 1.00 83.56 158 ILE A CA 1
ATOM 1282 C C . ILE A 1 158 ? -12.280 10.043 14.093 1.00 83.56 158 ILE A C 1
ATOM 1284 O O . ILE A 1 158 ? -12.794 9.040 14.572 1.00 83.56 158 ILE A O 1
ATOM 1288 N N . LEU A 1 159 ? -11.627 10.009 12.926 1.00 84.00 159 LEU A N 1
ATOM 1289 C CA . LEU A 1 159 ? -11.501 8.779 12.135 1.00 84.00 159 LEU A CA 1
ATOM 1290 C C . LEU A 1 159 ? -10.638 7.720 12.818 1.00 84.00 159 LEU A C 1
ATOM 1292 O O . LEU A 1 159 ? -10.925 6.531 12.702 1.00 84.00 159 LEU A O 1
ATOM 1296 N N . ILE A 1 160 ? -9.574 8.139 13.502 1.00 84.69 160 ILE A N 1
ATOM 1297 C CA . ILE A 1 160 ? -8.725 7.235 14.280 1.00 84.69 160 ILE A CA 1
ATOM 1298 C C . ILE A 1 160 ? -9.504 6.692 15.478 1.00 84.69 160 ILE A C 1
ATOM 1300 O O . ILE A 1 160 ? -9.459 5.489 15.722 1.00 84.69 16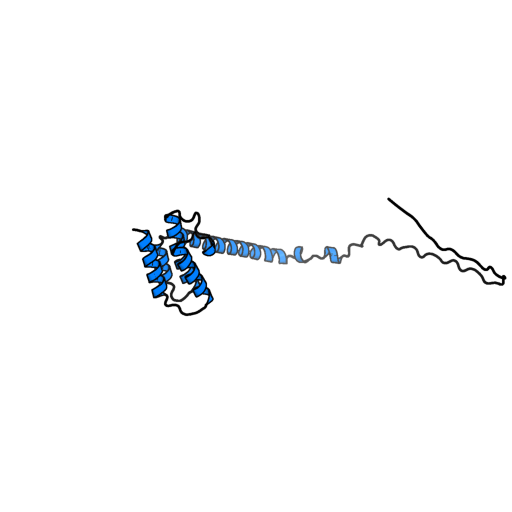0 ILE A O 1
ATOM 1304 N N . ASP A 1 161 ? -10.238 7.546 16.188 1.00 85.69 161 ASP A N 1
ATOM 1305 C CA . ASP A 1 161 ? -11.012 7.162 17.365 1.00 85.69 161 ASP A CA 1
ATOM 1306 C C . ASP A 1 161 ? -12.153 6.201 16.978 1.00 85.69 161 ASP A C 1
ATOM 1308 O O . ASP A 1 161 ? -12.294 5.135 17.582 1.00 85.69 161 ASP A O 1
ATOM 1312 N N . GLU A 1 162 ? -12.891 6.499 15.903 1.00 85.56 162 GLU A N 1
ATOM 1313 C CA . GLU A 1 162 ? -13.940 5.633 15.340 1.00 85.56 162 GLU A CA 1
ATOM 1314 C C . GLU A 1 162 ? -13.356 4.284 14.878 1.00 85.56 162 GLU A C 1
ATOM 1316 O O . GLU A 1 162 ? -13.861 3.227 15.259 1.00 85.56 162 GLU A O 1
ATOM 1321 N N . ALA A 1 163 ? -12.225 4.286 14.161 1.00 84.94 163 ALA A N 1
ATOM 1322 C CA . ALA A 1 163 ? -11.546 3.052 13.758 1.00 84.94 163 ALA A CA 1
ATOM 1323 C C . ALA A 1 163 ? -11.026 2.243 14.957 1.00 84.94 163 ALA A C 1
ATOM 1325 O O . ALA A 1 163 ? -11.100 1.016 14.953 1.00 84.94 163 ALA A O 1
ATOM 1326 N N . SER A 1 164 ? -10.514 2.905 15.997 1.00 84.62 164 SER A N 1
ATOM 1327 C CA . SER A 1 164 ? -10.041 2.236 17.212 1.00 84.62 164 SER A CA 1
ATOM 1328 C C . SER A 1 164 ? -11.183 1.579 17.989 1.00 84.62 164 SER A C 1
ATOM 1330 O O . SER A 1 164 ? -11.007 0.477 18.505 1.00 84.62 164 SER A O 1
ATOM 1332 N N . THR A 1 165 ? -12.359 2.213 18.006 1.00 86.94 165 THR A N 1
ATOM 1333 C CA . THR A 1 165 ? -13.575 1.683 18.635 1.00 86.94 165 THR A CA 1
ATOM 1334 C C . THR A 1 165 ? -14.041 0.429 17.904 1.00 86.94 165 THR A C 1
ATOM 1336 O O . THR A 1 165 ? -14.253 -0.599 18.539 1.00 86.94 165 THR A O 1
ATOM 1339 N N . LEU A 1 166 ? -14.086 0.471 16.569 1.00 83.69 166 LEU A N 1
ATOM 1340 C CA . LEU A 1 166 ? -14.451 -0.682 15.741 1.00 83.69 166 LEU A CA 1
ATOM 1341 C C . LEU A 1 166 ? -13.502 -1.873 15.956 1.00 83.69 166 LEU A C 1
ATOM 1343 O O . LEU A 1 166 ? -13.957 -2.994 16.171 1.00 83.69 166 LEU A O 1
ATOM 1347 N N . LEU A 1 167 ? -12.188 -1.632 16.007 1.00 83.25 167 LEU A N 1
ATOM 1348 C CA . LEU A 1 167 ? -11.208 -2.687 16.304 1.00 83.25 167 LEU A CA 1
ATOM 1349 C C . LEU A 1 167 ? -11.341 -3.249 17.733 1.00 83.25 167 LEU A C 1
ATOM 1351 O O . LEU A 1 167 ? -10.991 -4.404 17.979 1.00 83.25 167 LEU A O 1
ATOM 1355 N N . GLN A 1 168 ? -11.807 -2.450 18.699 1.00 82.19 168 GLN A N 1
ATOM 1356 C CA . GLN A 1 168 ? -12.038 -2.908 20.074 1.00 82.19 168 GLN A CA 1
ATOM 1357 C C . GLN A 1 168 ? -13.328 -3.717 20.206 1.00 82.19 168 GLN A C 1
ATOM 1359 O O . GLN A 1 168 ? -13.296 -4.782 20.822 1.00 82.19 168 GLN A O 1
ATOM 1364 N N . GLU A 1 169 ? -14.426 -3.265 19.591 1.00 78.50 169 GLU A N 1
ATOM 1365 C CA . GLU A 1 169 ? -15.679 -4.029 19.482 1.00 78.50 169 GLU A CA 1
ATOM 1366 C C . GLU A 1 169 ? -15.440 -5.395 18.847 1.00 78.50 169 GLU A C 1
ATOM 1368 O O . GLU A 1 169 ? -16.109 -6.373 19.162 1.00 78.50 169 GLU A O 1
ATOM 1373 N N . MET A 1 170 ? -14.441 -5.479 17.971 1.00 65.38 170 MET A N 1
ATOM 1374 C CA . MET A 1 170 ? -14.091 -6.713 17.306 1.00 65.38 170 MET A CA 1
ATOM 1375 C C . MET A 1 170 ? -13.295 -7.713 18.162 1.00 65.38 170 MET A C 1
ATOM 1377 O O . MET A 1 170 ? -13.244 -8.892 17.802 1.00 65.38 170 MET A O 1
ATOM 1381 N N . LYS A 1 171 ? -12.713 -7.278 19.284 1.00 63.72 171 LYS A N 1
ATOM 1382 C CA . LYS A 1 171 ? -11.926 -8.121 20.197 1.00 63.72 171 LYS A CA 1
ATOM 1383 C C . LYS A 1 171 ? -12.751 -8.703 21.357 1.00 63.72 171 LYS A C 1
ATOM 1385 O O . LYS A 1 171 ? -12.261 -9.617 22.022 1.00 63.72 171 LYS A O 1
ATOM 1390 N N . ALA A 1 172 ? -13.935 -8.144 21.613 1.00 52.78 172 ALA A N 1
ATOM 1391 C CA . ALA A 1 172 ? -14.910 -8.625 22.595 1.00 52.78 172 ALA A CA 1
ATOM 1392 C C . ALA A 1 172 ? -15.724 -9.806 22.044 1.00 52.78 172 ALA A C 1
ATOM 1394 O O . ALA A 1 172 ? -16.065 -10.688 22.862 1.00 52.78 172 ALA A O 1
#

Foldseek 3Di:
DDYDDDDDDDDDDDDDDDDDDDDDDPPDDDDDDPDDPDPDVVVVPPCVVVPPCVVVVVVVVVVVVVVVVVVVVVVVVVVVVLVPDALVVLLVVLVVPPPDVVSNLVSLLQSLLVLCVVVVQDPDSPDDLVPGDPDPSSVLNVVSVVCVPVVDPDPVVVNSVVSVVVSVVSVD